Protein AF-A0A6G3WWS2-F1 (afdb_monomer)

pLDDT: mean 94.56, std 5.41, range [73.06, 98.19]

Organism: NCBI:txid2706086

Radius of gyration: 11.36 Å; Cα contacts (8 Å, |Δi|>4): 72; chains: 1; bounding box: 24×27×30 Å

Foldseek 3Di:
DVVLVVVLVVQVVQQPDPPRFKDKDWAAPPPVVVVVSCVVVVWDFPPDDDPNTTMTIDGD

Mean predicted aligned error: 2.72 Å

Secondary structure (DSSP, 8-state):
-HHHHHHHHHHHHHHTSTT--EEEEEE-TT-HHHHHHHHTTT-EEEEEEETTEEEEEEE-

Structure (mmCIF, N/CA/C/O backbone):
data_AF-A0A6G3WWS2-F1
#
_entry.id   AF-A0A6G3WWS2-F1
#
loop_
_atom_site.group_PDB
_atom_site.id
_atom_site.type_symbol
_atom_site.label_atom_id
_atom_site.label_alt_id
_atom_site.label_comp_id
_atom_site.label_asym_id
_atom_site.label_entity_id
_atom_site.label_seq_id
_atom_site.pdbx_PDB_ins_code
_atom_site.Cartn_x
_atom_site.Cartn_y
_atom_site.Cartn_z
_atom_site.occupancy
_atom_site.B_iso_or_equiv
_atom_site.auth_seq_id
_atom_site.auth_comp_id
_atom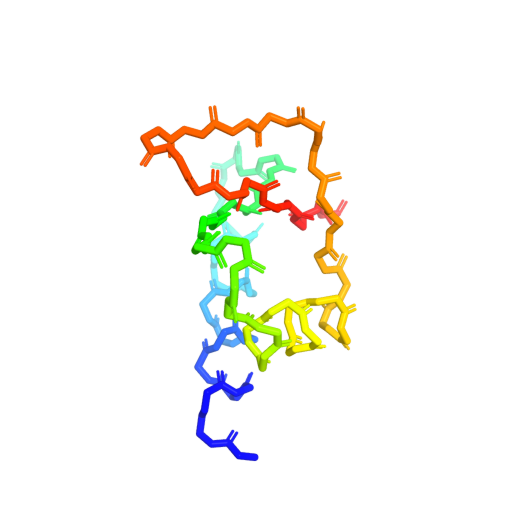_site.auth_asym_id
_atom_site.auth_atom_id
_atom_site.pdbx_PDB_model_num
ATOM 1 N N . GLY A 1 1 ? -2.568 -13.663 -6.697 1.00 90.19 1 GLY A N 1
ATOM 2 C CA . GLY A 1 1 ? -1.096 -13.734 -6.603 1.00 90.19 1 GLY A CA 1
ATOM 3 C C . GLY A 1 1 ? -0.658 -13.714 -5.151 1.00 90.19 1 GLY A C 1
ATOM 4 O O . GLY A 1 1 ? -1.404 -13.201 -4.322 1.00 90.19 1 GLY A O 1
ATOM 5 N N . ILE A 1 2 ? 0.526 -14.260 -4.859 1.00 95.50 2 ILE A N 1
ATOM 6 C CA . ILE A 1 2 ? 1.055 -14.428 -3.491 1.00 95.50 2 ILE A CA 1
ATOM 7 C C . ILE A 1 2 ? 1.191 -13.081 -2.765 1.00 95.50 2 ILE A C 1
ATOM 9 O O . ILE A 1 2 ? 0.692 -12.956 -1.653 1.00 95.50 2 ILE A O 1
ATOM 13 N N . GLY A 1 3 ? 1.745 -12.046 -3.415 1.00 94.75 3 GLY A N 1
ATOM 14 C CA . GLY A 1 3 ? 1.906 -10.716 -2.804 1.00 94.75 3 GLY A CA 1
ATOM 15 C C . GLY A 1 3 ? 0.590 -10.113 -2.299 1.00 94.75 3 GLY A C 1
ATOM 16 O O . GLY A 1 3 ? 0.497 -9.691 -1.153 1.00 94.75 3 GLY A O 1
ATOM 17 N N . ARG A 1 4 ? -0.480 -10.182 -3.104 1.00 96.81 4 ARG A N 1
ATOM 18 C CA . ARG A 1 4 ? -1.824 -9.740 -2.688 1.00 96.81 4 ARG A CA 1
ATOM 19 C C . ARG A 1 4 ? -2.335 -10.502 -1.466 1.00 96.81 4 ARG A C 1
ATOM 21 O O . ARG A 1 4 ? -2.920 -9.893 -0.575 1.00 96.81 4 ARG A O 1
ATOM 28 N N . ALA A 1 5 ? -2.156 -11.823 -1.450 1.00 97.69 5 ALA A N 1
ATOM 29 C CA . ALA A 1 5 ? -2.603 -12.650 -0.335 1.00 97.69 5 ALA A CA 1
ATOM 30 C C . ALA A 1 5 ? -1.843 -12.288 0.948 1.00 97.69 5 ALA A C 1
ATOM 32 O O . ALA A 1 5 ? -2.478 -12.060 1.972 1.00 97.69 5 ALA A O 1
ATOM 33 N N . ALA A 1 6 ? -0.519 -12.14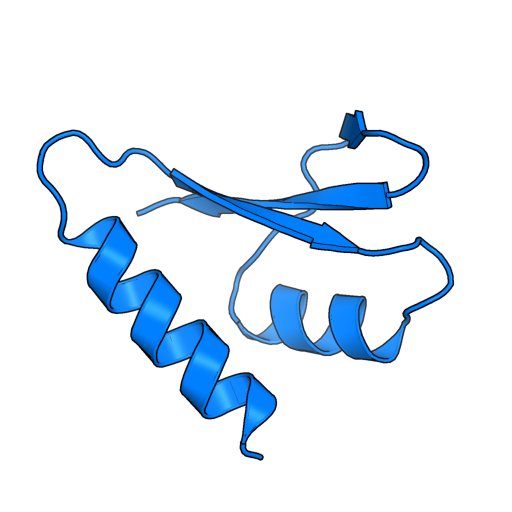2 0.860 1.00 97.31 6 ALA A N 1
ATOM 34 C CA . ALA A 1 6 ? 0.330 -11.759 1.981 1.00 97.31 6 ALA A CA 1
ATOM 35 C C . ALA A 1 6 ? -0.054 -10.388 2.560 1.00 97.31 6 ALA A C 1
ATOM 37 O O . ALA A 1 6 ? -0.330 -10.292 3.753 1.00 97.31 6 ALA A O 1
ATOM 38 N N . VAL A 1 7 ? -0.154 -9.349 1.719 1.00 96.75 7 VAL A N 1
ATOM 39 C CA . VAL A 1 7 ? -0.504 -7.989 2.169 1.00 96.75 7 VAL A CA 1
ATOM 40 C C . VAL A 1 7 ? -1.877 -7.970 2.829 1.00 96.75 7 VAL A C 1
ATOM 42 O O . VAL A 1 7 ? -2.025 -7.408 3.908 1.00 96.75 7 VAL A O 1
ATOM 45 N N . ARG A 1 8 ? -2.878 -8.627 2.231 1.00 95.81 8 ARG A N 1
ATOM 46 C CA . ARG A 1 8 ? -4.228 -8.685 2.807 1.00 95.81 8 ARG A CA 1
ATOM 47 C C . ARG A 1 8 ? -4.240 -9.379 4.169 1.00 95.81 8 ARG A C 1
ATOM 49 O O . ARG A 1 8 ? -4.892 -8.893 5.088 1.00 95.81 8 ARG A O 1
ATOM 56 N N . THR A 1 9 ? -3.536 -10.503 4.300 1.00 96.50 9 THR A N 1
ATOM 57 C CA . THR A 1 9 ? -3.447 -11.240 5.566 1.00 96.50 9 THR A CA 1
ATOM 58 C C . THR A 1 9 ? -2.762 -10.406 6.646 1.00 96.50 9 THR A C 1
ATOM 60 O O . THR A 1 9 ? -3.288 -10.304 7.751 1.00 96.50 9 THR A O 1
ATOM 63 N N . LEU A 1 10 ? -1.634 -9.766 6.327 1.00 95.25 10 LEU A N 1
ATOM 64 C CA . LEU A 1 10 ? -0.904 -8.923 7.275 1.00 95.25 10 LEU A CA 1
ATOM 65 C C . LEU A 1 10 ? -1.696 -7.673 7.664 1.00 95.25 10 LEU A C 1
ATOM 67 O O . LEU A 1 10 ? -1.780 -7.368 8.848 1.00 95.25 10 LEU A O 1
ATOM 71 N N . ALA A 1 11 ? -2.316 -6.990 6.699 1.00 94.12 11 ALA A N 1
ATOM 72 C CA . ALA A 1 11 ? -3.137 -5.812 6.959 1.00 94.12 11 ALA A CA 1
ATOM 73 C C . ALA A 1 11 ? -4.308 -6.147 7.891 1.00 94.12 11 ALA A C 1
ATOM 75 O O . ALA A 1 11 ? -4.479 -5.496 8.914 1.00 94.12 11 ALA A O 1
ATOM 76 N N . SER A 1 12 ? -5.045 -7.226 7.603 1.00 92.88 12 SER A N 1
ATOM 77 C CA . SER A 1 12 ? -6.141 -7.681 8.466 1.00 92.88 12 SER A CA 1
ATOM 78 C C . SER A 1 12 ? -5.667 -8.035 9.876 1.00 92.88 12 SER A C 1
ATOM 80 O O . SER A 1 12 ? -6.363 -7.732 10.842 1.00 92.88 12 SER A O 1
ATOM 82 N N . TRP A 1 13 ? -4.510 -8.688 10.004 1.00 93.38 13 TRP A N 1
ATOM 83 C CA . TRP A 1 13 ? -3.961 -9.061 11.304 1.00 93.38 13 TRP A CA 1
ATOM 84 C C . TRP A 1 13 ? -3.486 -7.840 12.103 1.00 93.38 13 TRP A C 1
ATOM 86 O O . TRP A 1 13 ? -3.739 -7.760 13.301 1.00 93.38 13 TRP A O 1
ATOM 96 N N . LEU A 1 14 ? -2.840 -6.870 11.448 1.00 92.94 14 LEU A N 1
ATOM 97 C CA . LEU A 1 14 ? -2.370 -5.637 12.081 1.00 92.94 14 LEU A CA 1
ATOM 98 C C . LEU A 1 14 ? -3.529 -4.731 12.510 1.00 92.94 14 LEU A C 1
ATOM 100 O O . LEU A 1 14 ? -3.495 -4.220 13.626 1.00 92.94 14 LEU A O 1
ATOM 104 N N . SER A 1 15 ? -4.566 -4.580 11.680 1.00 89.75 15 SER A N 1
ATOM 105 C CA . SER A 1 15 ? -5.762 -3.790 12.011 1.00 89.75 15 SER A CA 1
ATOM 106 C C . SER A 1 15 ? -6.566 -4.367 13.180 1.00 89.75 15 SER A C 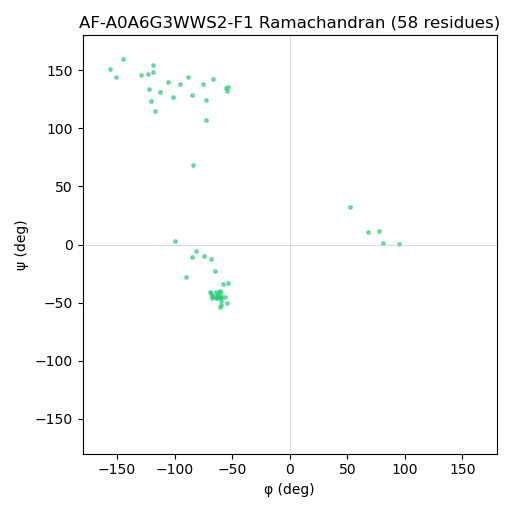1
ATOM 108 O O . SER A 1 15 ? -7.294 -3.634 13.837 1.00 89.75 15 SER A O 1
ATOM 110 N N . ALA A 1 16 ? -6.439 -5.666 13.463 1.00 89.75 16 ALA A N 1
ATOM 111 C CA . ALA A 1 16 ? -7.098 -6.307 14.600 1.00 89.75 16 ALA A CA 1
ATOM 112 C C . ALA A 1 16 ? -6.352 -6.114 15.936 1.00 89.75 16 ALA A C 1
ATOM 114 O O . ALA A 1 16 ? -6.840 -6.553 16.977 1.00 89.75 16 ALA A O 1
ATOM 115 N N . ARG A 1 17 ? -5.159 -5.501 15.930 1.00 87.88 17 ARG A N 1
ATOM 116 C CA . ARG A 1 17 ? -4.398 -5.233 17.157 1.00 87.88 17 ARG A CA 1
ATOM 117 C C . ARG A 1 17 ? -5.026 -4.067 17.913 1.00 87.88 17 ARG A C 1
ATOM 119 O O . ARG A 1 17 ? -5.366 -3.047 17.317 1.00 87.88 17 ARG A O 1
ATOM 126 N N . GLU A 1 18 ? -5.122 -4.194 19.234 1.00 82.50 18 GLU A N 1
ATOM 127 C CA . GLU A 1 18 ? -5.601 -3.106 20.089 1.00 82.50 18 GLU A CA 1
ATOM 128 C C . GLU A 1 18 ? -4.770 -1.832 19.849 1.00 82.50 18 GLU A C 1
ATOM 130 O O . GLU A 1 18 ? -3.539 -1.878 19.807 1.00 82.50 18 GLU A O 1
ATOM 135 N N . ASN A 1 19 ? -5.456 -0.697 19.673 1.00 80.25 19 ASN A N 1
ATOM 136 C CA . ASN A 1 19 ? -4.890 0.626 19.366 1.00 80.25 19 ASN A CA 1
ATOM 137 C C . ASN A 1 19 ? -4.236 0.794 17.976 1.00 80.25 19 ASN A C 1
ATOM 139 O O . ASN A 1 19 ? -3.602 1.820 17.727 1.00 80.25 19 ASN A O 1
ATOM 143 N N . GLY A 1 20 ? -4.388 -0.159 17.051 1.00 75.25 20 GLY A N 1
ATOM 144 C CA . GLY A 1 20 ? -3.961 0.018 15.660 1.00 75.25 20 GLY A CA 1
ATOM 145 C C . GLY A 1 20 ? -4.890 0.969 14.899 1.00 75.25 20 GLY A C 1
ATOM 146 O O . GLY A 1 20 ? -6.007 0.594 14.563 1.00 75.25 20 GLY A O 1
ATOM 147 N N . THR A 1 21 ? -4.447 2.196 14.609 1.00 83.31 21 THR A N 1
ATOM 148 C CA . THR A 1 21 ? -5.249 3.192 13.863 1.00 83.31 21 THR A CA 1
ATOM 149 C C . THR A 1 21 ? -5.043 3.122 12.349 1.00 83.31 21 THR A C 1
ATOM 151 O O . THR A 1 21 ? -5.944 3.460 11.582 1.00 83.31 21 THR A O 1
ATOM 154 N N . ALA A 1 22 ? -3.866 2.671 11.911 1.00 92.00 22 ALA A N 1
ATOM 155 C CA . ALA A 1 22 ? -3.520 2.524 10.504 1.00 92.00 22 ALA A CA 1
ATOM 156 C C . ALA A 1 22 ? -2.412 1.482 10.305 1.00 92.00 22 ALA A C 1
ATOM 158 O O . ALA A 1 22 ? -1.534 1.308 11.153 1.00 92.00 22 ALA A O 1
ATOM 159 N N . VAL A 1 23 ? -2.424 0.829 9.146 1.00 95.56 23 VAL A N 1
ATOM 160 C CA . VAL A 1 23 ? -1.325 -0.003 8.647 1.00 95.56 23 VAL A CA 1
ATOM 161 C C . VAL A 1 23 ? -0.562 0.797 7.603 1.00 95.56 23 VAL A C 1
ATOM 163 O O . VAL A 1 23 ? -1.170 1.285 6.653 1.00 95.56 23 VAL A O 1
ATOM 166 N N . ARG A 1 24 ? 0.759 0.915 7.757 1.00 96.12 24 ARG A N 1
ATOM 167 C CA . ARG A 1 24 ? 1.633 1.632 6.819 1.00 96.12 24 ARG A CA 1
ATOM 168 C C . ARG A 1 24 ? 2.678 0.717 6.206 1.00 96.12 24 ARG A C 1
ATOM 170 O O . ARG A 1 24 ? 3.132 -0.234 6.839 1.00 96.12 24 ARG A O 1
ATOM 177 N N . LEU A 1 25 ? 3.034 1.031 4.970 1.00 96.69 25 LEU A N 1
ATOM 178 C CA . LEU A 1 25 ? 4.138 0.440 4.225 1.00 96.69 25 LEU A CA 1
ATOM 179 C C . LEU A 1 25 ? 4.772 1.515 3.339 1.00 96.69 25 LEU A C 1
ATOM 181 O O . LEU A 1 25 ? 4.128 2.524 3.039 1.00 96.69 25 LEU A O 1
ATOM 185 N N . SER A 1 26 ? 6.006 1.282 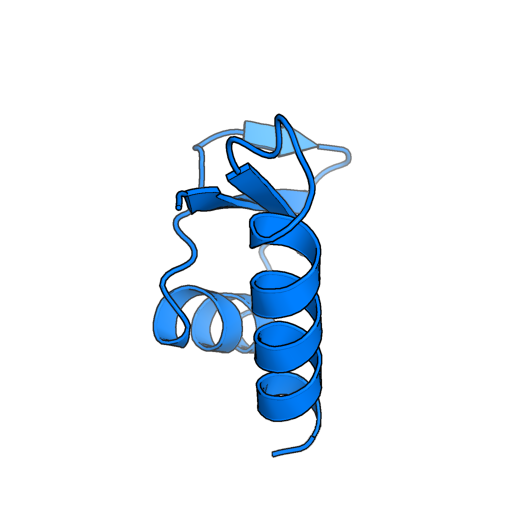2.916 1.00 97.75 26 SER A N 1
ATOM 186 C CA . SER A 1 26 ? 6.730 2.140 1.986 1.00 97.75 26 SER A CA 1
ATOM 187 C C . SER A 1 26 ? 7.091 1.374 0.711 1.00 97.75 26 SER A C 1
ATOM 189 O O . SER A 1 26 ? 7.131 0.137 0.693 1.00 97.75 26 SER A O 1
ATOM 191 N N . TYR A 1 27 ? 7.268 2.095 -0.393 1.00 98.12 27 TYR A N 1
ATOM 192 C CA . TYR A 1 27 ? 7.799 1.549 -1.640 1.00 98.12 27 TYR A CA 1
ATOM 193 C C . TYR A 1 27 ? 8.533 2.619 -2.447 1.00 98.12 27 TYR A C 1
ATOM 195 O O . TYR A 1 27 ? 8.097 3.767 -2.512 1.00 98.12 27 TYR A O 1
ATOM 203 N N . ALA A 1 28 ? 9.611 2.239 -3.133 1.00 97.88 28 ALA A N 1
ATOM 204 C CA . ALA A 1 28 ? 10.274 3.122 -4.092 1.00 97.88 28 ALA A CA 1
ATOM 205 C C . ALA A 1 28 ? 9.282 3.678 -5.146 1.00 97.88 28 ALA A C 1
ATOM 207 O O . ALA A 1 28 ? 8.532 2.887 -5.724 1.00 97.88 28 ALA A O 1
ATOM 208 N N . PRO A 1 29 ? 9.315 4.983 -5.488 1.00 96.62 29 PRO A N 1
ATOM 209 C CA . PRO A 1 29 ? 8.399 5.601 -6.454 1.00 96.62 29 PRO A CA 1
ATOM 210 C C . PRO A 1 29 ? 8.354 4.898 -7.818 1.00 96.62 29 PRO A C 1
ATOM 212 O O . PRO A 1 29 ? 7.303 4.824 -8.448 1.00 96.62 29 PRO A O 1
ATOM 215 N N . ALA A 1 30 ? 9.484 4.333 -8.255 1.00 97.62 30 ALA A N 1
ATOM 216 C CA . ALA A 1 30 ? 9.597 3.589 -9.511 1.00 97.62 30 ALA A CA 1
ATOM 217 C C . ALA A 1 30 ? 8.957 2.183 -9.468 1.00 97.62 30 ALA A C 1
ATOM 219 O O . ALA A 1 30 ? 8.836 1.522 -10.498 1.00 97.62 30 ALA A O 1
ATOM 220 N N . ASN A 1 31 ? 8.557 1.689 -8.292 1.00 97.88 31 ASN A N 1
ATOM 221 C CA . ASN A 1 31 ? 7.926 0.382 -8.130 1.00 97.88 31 ASN A CA 1
ATOM 222 C C . ASN A 1 31 ? 6.414 0.463 -8.393 1.00 97.88 31 ASN A C 1
ATOM 224 O O . ASN A 1 31 ? 5.581 0.293 -7.499 1.00 97.88 31 ASN A O 1
ATOM 228 N N . GLU A 1 32 ? 6.058 0.703 -9.654 1.00 97.62 32 GLU A N 1
ATOM 229 C CA . GLU A 1 32 ? 4.667 0.845 -10.099 1.00 97.62 32 GLU A CA 1
ATOM 230 C C . GLU A 1 32 ? 3.824 -0.400 -9.787 1.00 97.62 32 GLU A C 1
ATOM 232 O O . GLU A 1 32 ? 2.650 -0.296 -9.433 1.00 97.62 32 GLU A O 1
ATOM 237 N N . ALA A 1 33 ? 4.423 -1.595 -9.838 1.00 97.31 33 ALA A N 1
ATOM 238 C CA . ALA A 1 33 ? 3.741 -2.841 -9.496 1.00 97.31 33 ALA A CA 1
ATOM 239 C C . ALA A 1 33 ? 3.296 -2.874 -8.024 1.00 97.31 33 ALA A C 1
ATOM 241 O O . ALA A 1 33 ? 2.173 -3.296 -7.729 1.00 97.31 33 ALA A O 1
ATOM 242 N N . ALA A 1 34 ? 4.149 -2.414 -7.104 1.00 97.19 34 ALA A N 1
ATOM 243 C CA . ALA A 1 34 ? 3.801 -2.278 -5.695 1.00 97.19 34 ALA A CA 1
ATOM 244 C C .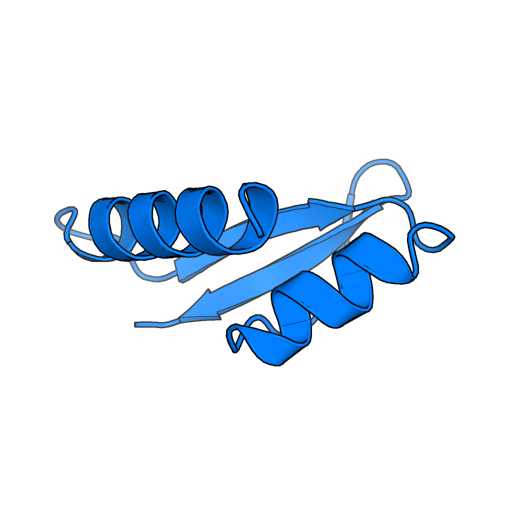 ALA A 1 34 ? 2.738 -1.190 -5.494 1.00 97.19 34 ALA A C 1
ATOM 246 O O . ALA A 1 34 ? 1.721 -1.454 -4.851 1.00 97.19 34 ALA A O 1
ATOM 247 N N . ALA A 1 35 ? 2.902 -0.025 -6.130 1.00 97.56 35 ALA A N 1
ATOM 248 C CA . ALA A 1 35 ? 1.924 1.062 -6.085 1.00 97.56 35 ALA A CA 1
ATOM 249 C C . ALA A 1 35 ? 0.523 0.591 -6.520 1.00 97.56 35 ALA A C 1
ATOM 251 O O . ALA A 1 35 ? -0.460 0.769 -5.795 1.00 97.56 35 ALA A O 1
ATOM 252 N N . HIS A 1 36 ? 0.421 -0.090 -7.664 1.00 97.69 36 HIS A N 1
ATOM 253 C CA . HIS A 1 36 ? -0.830 -0.667 -8.157 1.00 97.69 36 HIS A CA 1
ATOM 254 C C . HIS A 1 3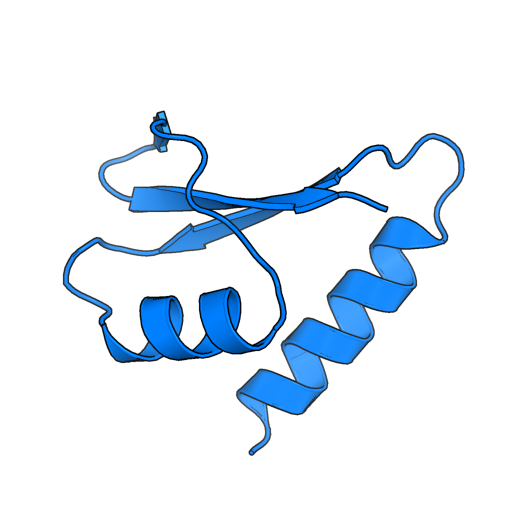6 ? -1.384 -1.758 -7.238 1.00 97.69 36 HIS A C 1
ATOM 256 O O . HIS A 1 36 ? -2.593 -1.818 -6.998 1.00 97.69 36 HIS A O 1
ATOM 262 N N . LEU A 1 37 ? -0.524 -2.628 -6.698 1.00 97.75 37 LEU A N 1
ATOM 263 C CA . LEU A 1 37 ? -0.955 -3.661 -5.764 1.00 97.75 37 LEU A CA 1
ATOM 264 C C . LEU A 1 37 ? -1.590 -3.041 -4.516 1.00 97.75 37 LEU A C 1
ATOM 266 O O . LEU A 1 37 ? -2.718 -3.401 -4.175 1.00 97.75 37 LEU A O 1
ATOM 270 N N . TYR A 1 38 ? -0.889 -2.126 -3.853 1.00 98.00 38 TYR A N 1
ATOM 271 C CA . TYR A 1 38 ? -1.320 -1.545 -2.585 1.00 98.00 38 TYR A CA 1
ATOM 272 C C . TYR A 1 38 ? -2.561 -0.669 -2.755 1.00 98.00 38 TYR A C 1
ATOM 274 O O . TYR A 1 38 ? -3.529 -0.840 -2.012 1.00 98.00 38 TYR A O 1
ATOM 282 N N . THR A 1 39 ? -2.605 0.174 -3.791 1.00 97.25 39 THR A N 1
ATOM 283 C CA . THR A 1 39 ? -3.802 0.973 -4.110 1.00 97.25 39 THR A CA 1
ATOM 284 C C . THR A 1 39 ? -5.018 0.097 -4.407 1.00 97.25 39 THR A C 1
ATOM 286 O O . THR A 1 39 ? -6.107 0.362 -3.903 1.00 97.25 39 THR A O 1
ATOM 289 N N . SER A 1 40 ? -4.844 -1.024 -5.119 1.00 97.25 40 SER A N 1
ATOM 290 C CA . SER A 1 40 ? -5.937 -1.982 -5.356 1.00 97.25 40 SER A CA 1
ATOM 291 C C . SER A 1 40 ? -6.409 -2.731 -4.100 1.00 97.25 40 SER A C 1
ATOM 293 O O . SER A 1 40 ? -7.435 -3.413 -4.144 1.00 97.25 40 SER A O 1
ATOM 295 N N . LEU A 1 41 ? -5.647 -2.653 -3.005 1.00 96.69 41 LEU A N 1
ATOM 296 C CA . LEU A 1 41 ? -5.993 -3.191 -1.688 1.00 96.69 41 LEU A CA 1
ATOM 297 C C . LEU A 1 41 ? -6.535 -2.114 -0.736 1.00 96.69 41 LEU A C 1
ATOM 299 O O . LEU A 1 41 ? -6.843 -2.434 0.407 1.00 96.69 41 LEU A O 1
ATOM 303 N N . GLY A 1 42 ? -6.681 -0.869 -1.202 1.00 97.19 42 GLY A N 1
ATOM 304 C CA . GLY A 1 42 ? -7.245 0.239 -0.430 1.00 97.19 42 GLY A CA 1
ATOM 305 C C . GLY A 1 42 ? -6.220 1.120 0.283 1.00 97.19 42 GLY A C 1
ATOM 306 O O . GLY A 1 42 ? -6.624 2.090 0.920 1.00 97.19 42 GLY A O 1
ATOM 307 N N . PHE A 1 43 ? -4.919 0.833 0.158 1.00 97.81 43 PHE A N 1
ATOM 308 C CA . PHE A 1 43 ? -3.887 1.739 0.658 1.00 97.81 43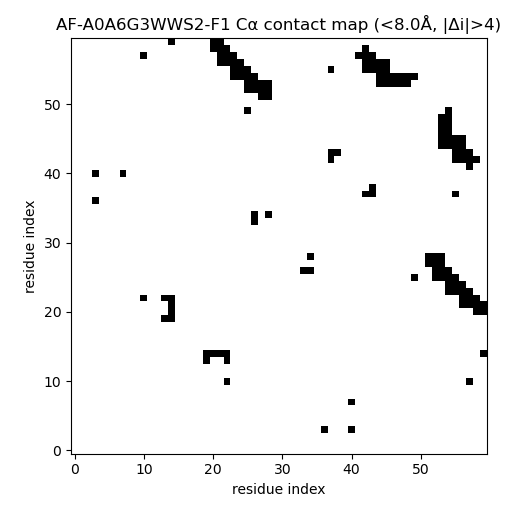 PHE A CA 1
ATOM 309 C C . PHE A 1 43 ? -3.891 3.042 -0.146 1.00 97.81 43 PHE A C 1
ATOM 311 O O . PHE A 1 43 ? -4.061 3.033 -1.368 1.00 97.81 43 PHE A O 1
ATOM 318 N N . ARG A 1 44 ? -3.663 4.166 0.531 1.00 97.94 44 ARG A N 1
ATOM 319 C CA . ARG A 1 44 ? -3.565 5.493 -0.085 1.00 97.94 44 ARG A CA 1
ATOM 320 C C . ARG A 1 44 ? -2.206 6.119 0.234 1.00 97.94 44 ARG A C 1
ATOM 322 O O . ARG A 1 44 ? -1.810 6.064 1.398 1.00 97.94 44 ARG A O 1
ATOM 329 N N . PRO A 1 45 ? -1.492 6.703 -0.748 1.00 97.19 45 PRO A N 1
ATOM 330 C CA . PRO A 1 45 ? -0.294 7.490 -0.468 1.00 97.19 45 PRO A CA 1
ATOM 331 C C . PRO A 1 45 ? -0.607 8.601 0.535 1.00 97.19 45 PRO A C 1
ATOM 333 O O . PRO A 1 45 ? -1.618 9.291 0.398 1.00 97.19 45 PRO A O 1
ATOM 336 N N . THR A 1 46 ? 0.253 8.775 1.532 1.00 96.81 46 THR A N 1
ATOM 337 C CA . THR A 1 46 ? 0.063 9.772 2.598 1.00 96.81 46 THR A CA 1
ATOM 338 C C . THR A 1 46 ? 0.576 11.158 2.207 1.00 96.81 46 THR A C 1
ATOM 340 O O . THR A 1 46 ? 0.325 12.132 2.912 1.00 96.81 46 THR A O 1
ATOM 343 N N . GLY A 1 47 ? 1.315 11.251 1.096 1.00 95.75 47 GLY A N 1
ATOM 344 C CA . GLY A 1 47 ? 2.080 12.440 0.712 1.00 95.75 47 GLY A CA 1
ATOM 345 C C . GLY A 1 47 ? 3.431 12.559 1.427 1.00 95.75 47 GLY A C 1
ATOM 346 O O . GLY A 1 47 ? 4.147 13.526 1.187 1.00 95.75 47 GLY A O 1
ATOM 347 N N . VAL A 1 48 ? 3.783 11.594 2.284 1.00 97.00 48 VAL A N 1
ATOM 348 C CA . VAL A 1 48 ? 5.092 11.504 2.940 1.00 97.00 48 VAL A CA 1
ATOM 349 C C . VAL A 1 48 ? 6.003 10.573 2.143 1.00 97.00 48 VAL A C 1
ATOM 351 O O . VAL A 1 48 ? 5.577 9.499 1.709 1.00 97.00 48 VAL A O 1
ATOM 354 N N . GLU A 1 49 ? 7.262 10.979 2.003 1.00 96.38 49 GLU A N 1
ATOM 355 C CA . GLU A 1 49 ? 8.351 10.117 1.552 1.00 96.38 49 GLU A CA 1
ATOM 356 C C . GLU A 1 49 ? 9.348 9.899 2.698 1.00 96.38 49 GLU A C 1
ATOM 358 O O . GLU A 1 49 ? 9.771 10.858 3.347 1.00 96.38 49 GLU A O 1
ATOM 363 N N . GLU A 1 50 ? 9.719 8.644 2.946 1.00 96.19 50 GLU A N 1
ATOM 364 C CA . GLU A 1 50 ? 10.712 8.234 3.946 1.00 96.19 50 GLU A CA 1
ATOM 365 C C . GLU A 1 50 ? 11.834 7.488 3.226 1.00 96.19 50 GLU A C 1
ATOM 367 O O . GLU A 1 50 ? 11.573 6.544 2.487 1.00 96.19 50 GLU A O 1
ATOM 372 N N . ASP A 1 51 ? 13.078 7.949 3.373 1.00 95.75 51 ASP A N 1
ATOM 373 C CA . ASP A 1 51 ? 14.252 7.374 2.695 1.00 95.75 51 ASP A CA 1
ATOM 374 C C . ASP A 1 51 ? 14.100 7.237 1.163 1.00 95.75 51 ASP A C 1
ATOM 376 O O . ASP A 1 51 ? 14.653 6.339 0.528 1.00 95.75 51 ASP A O 1
ATOM 380 N N . GLY A 1 52 ? 13.354 8.166 0.552 1.00 95.94 52 GLY A N 1
ATOM 381 C CA . GLY A 1 52 ? 13.056 8.163 -0.883 1.00 95.94 52 GLY A CA 1
ATOM 382 C C . GLY A 1 52 ? 11.977 7.159 -1.296 1.00 95.94 52 GLY A C 1
ATOM 383 O O . GLY A 1 52 ? 11.798 6.920 -2.489 1.00 95.94 52 GLY A O 1
ATOM 384 N N . GLU A 1 53 ? 11.260 6.570 -0.340 1.00 97.81 53 GLU A N 1
ATOM 385 C CA . GLU A 1 53 ? 10.122 5.690 -0.572 1.00 97.81 53 GLU A CA 1
ATOM 386 C C . GLU A 1 53 ? 8.796 6.377 -0.242 1.00 97.81 53 GLU A C 1
ATOM 388 O O . GLU A 1 53 ? 8.659 7.060 0.768 1.00 97.81 53 GLU A O 1
ATOM 393 N N . VAL A 1 54 ? 7.781 6.141 -1.071 1.00 98.19 54 VAL A N 1
ATOM 394 C CA . VAL A 1 54 ? 6.420 6.630 -0.847 1.00 98.19 54 VAL A CA 1
ATOM 395 C C . VAL A 1 54 ? 5.779 5.839 0.280 1.00 98.19 54 VAL A C 1
ATOM 397 O O . VAL A 1 54 ? 5.647 4.617 0.181 1.00 98.19 54 VAL A O 1
ATOM 400 N N . VAL A 1 55 ? 5.304 6.536 1.310 1.00 98.19 55 VAL A N 1
ATOM 401 C CA . VAL A 1 55 ? 4.515 5.929 2.382 1.00 98.19 55 VAL A CA 1
ATOM 402 C C . VAL A 1 55 ? 3.048 5.866 1.963 1.00 98.19 55 VAL A C 1
ATOM 404 O O . VAL A 1 55 ? 2.444 6.865 1.564 1.00 98.19 55 VAL A O 1
ATOM 407 N N . ALA A 1 56 ? 2.445 4.685 2.080 1.00 98.12 56 ALA A N 1
ATOM 408 C CA . ALA A 1 56 ? 1.017 4.481 1.879 1.00 98.12 56 ALA A CA 1
ATOM 409 C C . ALA A 1 56 ? 0.376 3.852 3.114 1.00 98.12 56 ALA A C 1
ATOM 411 O O . ALA A 1 56 ? 0.986 3.033 3.806 1.00 98.12 56 ALA A O 1
ATOM 412 N N . GLU A 1 57 ? -0.875 4.221 3.378 1.00 97.62 57 GLU A N 1
ATOM 413 C CA . GLU A 1 57 ? -1.594 3.784 4.567 1.00 97.62 57 GLU A CA 1
ATOM 414 C C . GLU A 1 57 ? -2.968 3.193 4.260 1.00 97.62 57 GLU A C 1
ATOM 416 O O . GLU A 1 57 ? -3.662 3.618 3.335 1.00 97.62 57 GLU A O 1
ATOM 421 N N . LEU A 1 58 ? -3.351 2.207 5.067 1.00 96.75 58 LEU A N 1
ATOM 422 C CA . LEU A 1 58 ? -4.690 1.644 5.142 1.00 96.75 58 LEU A CA 1
ATO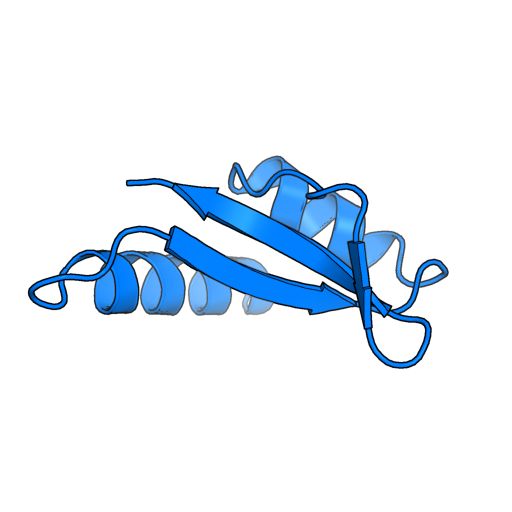M 423 C C . LEU A 1 58 ? -5.242 1.910 6.545 1.00 96.75 58 LEU A C 1
ATOM 425 O O . LEU A 1 58 ? -4.720 1.391 7.533 1.00 96.75 58 LEU A O 1
ATOM 429 N N . THR A 1 59 ? -6.291 2.721 6.626 1.00 90.94 59 THR A N 1
ATOM 430 C CA . THR A 1 59 ? -7.017 3.018 7.868 1.00 90.94 59 THR A CA 1
ATOM 431 C C . THR A 1 59 ? -8.124 1.988 8.093 1.00 90.94 59 THR A C 1
ATOM 433 O O . THR A 1 59 ? -8.729 1.533 7.117 1.00 90.94 59 THR A O 1
ATOM 436 N N . ALA A 1 60 ? -8.365 1.619 9.355 1.00 73.06 60 ALA A N 1
ATOM 437 C CA . ALA A 1 60 ? -9.450 0.711 9.747 1.00 73.06 60 ALA A CA 1
ATOM 438 C C . ALA A 1 60 ? -10.842 1.341 9.575 1.00 73.06 60 ALA A C 1
ATOM 440 O O . ALA A 1 60 ? -10.946 2.586 9.678 1.00 73.06 60 ALA A O 1
#

Sequence (60 aa):
GIGRAAVRTLASWLSARENGTAVRLSYAPANEAAAHLYTSLGFRPTGVEEDGEVVAELTA

Nearest PDB structures (foldseek):
  3eo4-assembly2_C  TM=8.777E-01  e=6.594E-03  Methanocaldococcus jannaschii
  5o7o-assembly1_B  TM=8.283E-01  e=1.017E-01  Erwinia amylovora CFBP1430
  4u5y-assembly1_A  TM=8.115E-01  e=9.514E-02  Streptomyces lividans TK24
  3juw-assembly1_A  TM=7.390E-01  e=5.218E-02  Bordetella pertussis
  4nxy-assembly1_A  TM=8.187E-01  e=2.958E-01  Streptomyces lividans TK24

Solvent-accessible surface area (backbone atoms only — not comparable to full-atom values): 3554 Å² total; per-residue (Å²): 110,68,68,62,54,52,53,52,54,51,49,57,57,51,55,68,40,88,90,42,67,61,48,76,52,70,42,52,76,87,44,54,70,56,54,54,53,41,46,76,71,63,30,40,74,71,86,48,6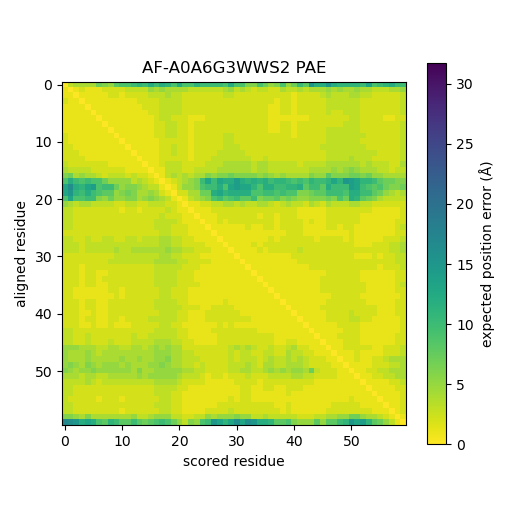8,58,98,74,14,43,30,29,34,35,70,118

InterPro domains:
  IPR000182 GNAT domain [PF00583] (1-43)
  IPR000182 GNAT domain [PS51186] (1-60)
  IPR016181 Acyl-CoA N-acyltransferase [SSF55729] (1-50)